Protein AF-A0A438HYP8-F1 (afdb_monomer)

Mean predicted aligned error: 7.35 Å

Structure (mmCIF, N/CA/C/O backbone):
data_AF-A0A438HYP8-F1
#
_entry.id   AF-A0A438HYP8-F1
#
loop_
_atom_site.group_PDB
_atom_site.id
_atom_site.type_symbol
_atom_site.label_atom_id
_atom_site.label_alt_id
_atom_site.label_comp_id
_atom_site.label_asym_id
_atom_site.label_entity_id
_atom_site.label_seq_id
_atom_site.pdbx_PDB_ins_code
_atom_site.Cartn_x
_atom_site.Cartn_y
_atom_site.Cartn_z
_atom_site.occupancy
_atom_site.B_iso_or_equiv
_atom_site.auth_seq_id
_atom_site.auth_comp_id
_atom_site.auth_asym_id
_atom_site.auth_atom_id
_atom_site.pdbx_PDB_model_num
ATOM 1 N N . MET A 1 1 ? -0.800 -9.168 -16.992 1.00 40.94 1 MET A N 1
ATOM 2 C CA . MET A 1 1 ? -0.668 -9.198 -18.471 1.00 40.94 1 MET A CA 1
ATOM 3 C C . MET A 1 1 ? -0.810 -7.772 -18.988 1.00 40.94 1 MET A C 1
ATOM 5 O O . MET A 1 1 ? -1.700 -7.077 -18.514 1.00 40.94 1 MET A O 1
ATOM 9 N N . ALA A 1 2 ? 0.076 -7.310 -19.878 1.00 42.34 2 ALA A N 1
ATOM 10 C CA . ALA A 1 2 ? -0.019 -5.969 -20.462 1.00 42.34 2 ALA A CA 1
ATOM 11 C C . ALA A 1 2 ? -1.267 -5.904 -21.355 1.00 42.34 2 ALA A C 1
ATOM 13 O O . ALA A 1 2 ? -1.365 -6.659 -22.318 1.00 42.34 2 ALA A O 1
ATOM 14 N N . MET A 1 3 ? -2.234 -5.064 -20.987 1.00 52.53 3 MET A N 1
ATOM 15 C CA . MET A 1 3 ? -3.558 -5.014 -21.625 1.00 52.53 3 MET A CA 1
ATOM 16 C C . MET A 1 3 ? -3.705 -3.837 -22.603 1.00 52.53 3 MET A C 1
ATOM 18 O O . MET A 1 3 ? -4.753 -3.688 -23.218 1.00 52.53 3 MET A O 1
ATOM 22 N N . ASP A 1 4 ? -2.661 -3.018 -22.764 1.00 56.75 4 ASP A N 1
ATOM 23 C CA . ASP A 1 4 ? -2.667 -1.829 -23.618 1.00 56.75 4 ASP A CA 1
ATOM 24 C C . ASP A 1 4 ? -1.595 -1.943 -24.715 1.00 56.75 4 ASP A C 1
ATOM 26 O O . ASP A 1 4 ? -0.391 -1.894 -24.435 1.00 56.75 4 ASP A O 1
ATOM 30 N N . VAL A 1 5 ? -2.043 -2.134 -25.959 1.00 57.62 5 VAL A N 1
ATOM 31 C CA . VAL A 1 5 ? -1.193 -2.334 -27.148 1.00 57.62 5 VAL A CA 1
ATOM 32 C C . VAL A 1 5 ? -0.403 -1.064 -27.493 1.00 57.62 5 VAL A C 1
ATOM 34 O O . VAL A 1 5 ? 0.697 -1.176 -28.031 1.00 57.62 5 VAL A O 1
ATOM 37 N N . ASP A 1 6 ? -0.894 0.117 -27.098 1.00 61.38 6 ASP A N 1
ATOM 38 C CA . ASP A 1 6 ? -0.263 1.404 -27.419 1.00 61.38 6 ASP A CA 1
ATOM 39 C C . ASP A 1 6 ? 0.843 1.809 -26.434 1.00 61.38 6 ASP A C 1
ATOM 41 O O . ASP A 1 6 ? 1.795 2.487 -26.815 1.00 61.38 6 ASP A O 1
ATOM 45 N N . ASN A 1 7 ? 0.762 1.393 -25.161 1.00 67.19 7 ASN A N 1
ATOM 46 C CA . ASN A 1 7 ? 1.694 1.875 -24.130 1.00 67.19 7 ASN A CA 1
ATOM 47 C C . ASN A 1 7 ? 2.330 0.775 -23.259 1.00 67.19 7 ASN A C 1
ATOM 49 O O . ASN A 1 7 ? 3.091 1.084 -22.344 1.00 67.19 7 ASN A O 1
ATOM 53 N N . ARG A 1 8 ? 2.036 -0.513 -23.511 1.00 76.00 8 ARG A N 1
ATOM 54 C CA . ARG A 1 8 ? 2.557 -1.682 -22.760 1.00 76.00 8 ARG A CA 1
ATOM 55 C C . ARG A 1 8 ? 2.369 -1.597 -21.237 1.00 76.00 8 ARG A C 1
ATOM 57 O O . ARG A 1 8 ? 3.123 -2.201 -20.475 1.00 76.00 8 ARG A O 1
ATOM 64 N N . ARG A 1 9 ? 1.363 -0.851 -20.773 1.00 82.25 9 ARG A N 1
ATOM 65 C CA . ARG A 1 9 ? 1.057 -0.709 -19.344 1.00 82.25 9 ARG A CA 1
ATOM 66 C C . ARG A 1 9 ? 0.133 -1.837 -18.899 1.00 82.25 9 ARG A C 1
ATOM 68 O O . ARG A 1 9 ? -0.775 -2.248 -19.621 1.00 82.25 9 ARG A O 1
ATOM 75 N N . SER A 1 10 ? 0.389 -2.346 -17.704 1.00 86.56 10 SER A N 1
ATOM 76 C CA . SER A 1 10 ? -0.498 -3.302 -17.047 1.00 86.56 10 SER A CA 1
ATOM 77 C C . SER A 1 10 ? -1.627 -2.560 -16.335 1.00 86.56 10 SER A C 1
ATOM 79 O O . SER A 1 10 ? -1.487 -1.388 -15.983 1.00 86.56 10 SER A O 1
ATOM 81 N N . THR A 1 11 ? -2.739 -3.241 -16.099 1.00 87.12 11 THR A N 1
ATOM 82 C CA . THR A 1 11 ? -3.818 -2.759 -15.229 1.00 87.12 11 THR A CA 1
ATOM 83 C C . THR A 1 11 ? -3.572 -3.280 -13.818 1.00 87.12 11 THR A C 1
ATOM 85 O O . THR A 1 11 ? -3.123 -4.411 -13.663 1.00 87.12 11 THR A O 1
ATOM 88 N N . SER A 1 12 ? -3.828 -2.451 -12.811 1.00 86.50 12 SER A N 1
ATOM 89 C CA . SER A 1 12 ? -3.867 -2.846 -11.404 1.00 86.50 12 SER A CA 1
ATOM 90 C C . SER A 1 12 ? -5.282 -2.733 -10.887 1.00 86.50 12 SER A C 1
ATOM 92 O O . SER A 1 12 ? -5.956 -1.740 -11.180 1.00 86.50 12 SER A O 1
ATOM 94 N N . GLY A 1 13 ? -5.696 -3.699 -10.082 1.00 86.81 13 GLY A N 1
ATOM 95 C CA . GLY A 1 13 ? -6.929 -3.613 -9.332 1.00 86.81 13 GLY A CA 1
ATOM 96 C C . GLY A 1 13 ? -6.752 -3.888 -7.848 1.00 86.81 13 GLY A C 1
ATOM 97 O O . GLY A 1 13 ? -5.733 -4.399 -7.394 1.00 86.81 13 GLY A O 1
ATOM 98 N N . TYR A 1 14 ? -7.768 -3.496 -7.092 1.00 86.56 14 TYR A N 1
ATOM 99 C CA . TYR A 1 14 ? -7.954 -3.918 -5.713 1.00 86.56 14 TYR A CA 1
ATOM 100 C C . TYR A 1 14 ? -9.444 -3.964 -5.397 1.00 86.56 14 TYR A C 1
ATOM 102 O O . TYR A 1 14 ? -10.261 -3.288 -6.032 1.00 86.56 14 TYR A O 1
ATOM 110 N N . LEU A 1 15 ? -9.777 -4.721 -4.359 1.00 88.75 15 LEU A N 1
ATOM 111 C CA . LEU A 1 15 ? -11.098 -4.770 -3.757 1.00 88.75 15 LEU A CA 1
ATOM 112 C C . LEU A 1 15 ? -10.928 -4.740 -2.238 1.00 88.75 15 LEU A C 1
ATOM 114 O O . LEU A 1 15 ? -10.126 -5.484 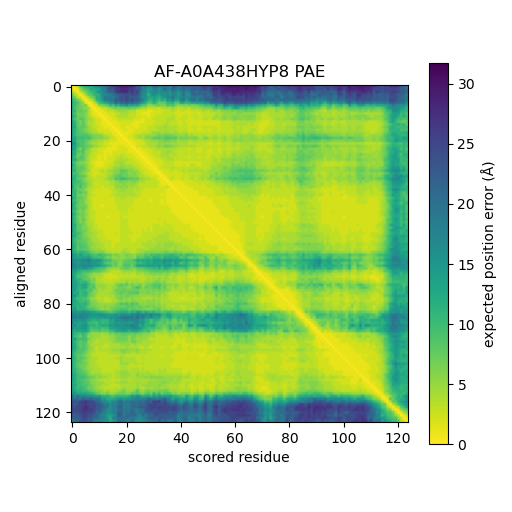-1.681 1.00 88.75 15 LEU A O 1
ATOM 118 N N . MET A 1 16 ? -11.666 -3.857 -1.573 1.00 85.69 16 MET A N 1
ATOM 119 C CA . MET A 1 16 ? -11.637 -3.683 -0.126 1.00 85.69 16 MET A CA 1
ATOM 120 C C . MET A 1 16 ? -13.000 -3.943 0.470 1.00 85.69 16 MET A C 1
ATOM 122 O O . MET A 1 16 ? -14.017 -3.405 0.020 1.00 85.69 16 MET A O 1
ATOM 126 N N . THR A 1 17 ? -12.994 -4.728 1.536 1.00 87.12 17 THR A N 1
ATOM 127 C CA . THR A 1 17 ? -14.191 -5.078 2.283 1.00 87.12 17 THR A CA 1
ATOM 128 C C . THR A 1 17 ? -14.126 -4.565 3.707 1.00 87.12 17 THR A C 1
ATOM 130 O O . THR A 1 17 ? -13.083 -4.644 4.351 1.00 87.12 17 THR A O 1
ATOM 133 N N . PHE A 1 18 ? -15.264 -4.121 4.222 1.00 83.38 18 PHE A N 1
ATOM 134 C CA . PHE A 1 18 ? -15.449 -3.741 5.613 1.00 83.38 18 PHE A CA 1
ATOM 135 C C . PHE A 1 18 ? -16.795 -4.277 6.101 1.00 83.38 18 PHE A C 1
ATOM 137 O O . PHE A 1 18 ? -17.795 -4.206 5.388 1.00 83.38 18 PHE A O 1
ATOM 144 N N . SER A 1 19 ? -16.818 -4.868 7.299 1.00 84.31 19 SER A N 1
ATOM 145 C CA . SER A 1 19 ? -18.009 -5.523 7.868 1.00 84.31 19 SER A CA 1
ATOM 146 C C . SER A 1 19 ? -18.685 -6.550 6.931 1.00 84.31 19 SER A C 1
ATOM 148 O O . SER A 1 19 ? -19.906 -6.699 6.938 1.00 84.31 19 SER A O 1
ATOM 150 N N . GLY A 1 20 ? -17.908 -7.248 6.093 1.00 83.75 20 GLY A N 1
ATOM 151 C CA . GLY A 1 20 ? -18.429 -8.236 5.136 1.00 83.75 20 GLY A CA 1
ATOM 152 C C . GLY A 1 20 ? -18.979 -7.656 3.825 1.00 83.75 20 GLY A C 1
ATOM 153 O O . GLY A 1 20 ? -19.298 -8.424 2.923 1.00 83.75 20 GLY A O 1
ATOM 154 N N . GLY A 1 21 ? -19.056 -6.328 3.683 1.00 86.94 21 GLY A N 1
ATOM 155 C CA . GLY A 1 21 ? -19.450 -5.651 2.444 1.00 86.94 21 GLY A CA 1
ATOM 156 C C . GLY A 1 21 ? -18.256 -5.068 1.690 1.00 86.94 21 GLY A C 1
ATOM 157 O O . GLY A 1 21 ? -17.254 -4.708 2.303 1.00 86.94 21 GLY A O 1
ATOM 158 N N . VAL A 1 22 ? -18.355 -4.950 0.364 1.00 89.12 22 VAL A N 1
ATOM 159 C CA . VAL A 1 22 ? -17.366 -4.229 -0.458 1.00 89.12 22 VAL A CA 1
ATOM 160 C C . VAL A 1 22 ? -17.589 -2.728 -0.297 1.00 89.12 22 VAL A C 1
ATOM 162 O O . VAL A 1 22 ? -18.696 -2.249 -0.526 1.00 89.12 22 VAL A O 1
ATOM 165 N N . ILE A 1 23 ? -16.543 -1.992 0.079 1.00 87.38 23 ILE A N 1
ATOM 166 C CA . ILE A 1 23 ? -16.621 -0.542 0.324 1.00 87.38 23 ILE A CA 1
ATOM 167 C C . ILE A 1 23 ? -15.777 0.293 -0.640 1.00 87.38 23 ILE A C 1
ATOM 169 O O . ILE A 1 23 ? -16.074 1.465 -0.846 1.00 87.38 23 ILE A O 1
ATOM 173 N N . SER A 1 24 ? -14.737 -0.289 -1.240 1.00 86.44 24 SER A N 1
ATOM 174 C CA . SER A 1 24 ? -13.892 0.384 -2.228 1.00 86.44 24 SER A CA 1
ATOM 175 C C . SER A 1 24 ? -13.334 -0.641 -3.206 1.00 86.44 24 SER A C 1
ATOM 177 O O . SER A 1 24 ? -12.975 -1.754 -2.820 1.00 86.44 24 SER A O 1
ATOM 179 N N . TRP A 1 25 ? -13.279 -0.285 -4.483 1.00 91.06 25 TRP A N 1
ATOM 180 C CA . TRP A 1 25 ? -12.652 -1.087 -5.523 1.00 91.06 25 TRP A CA 1
ATOM 181 C C . TRP A 1 25 ? -12.078 -0.170 -6.593 1.00 91.06 25 TRP A C 1
ATOM 183 O O . TRP A 1 25 ? -12.578 0.929 -6.845 1.00 91.06 25 TRP A O 1
ATOM 193 N N . GLN A 1 26 ? -11.039 -0.641 -7.264 1.00 88.38 26 GLN A N 1
ATOM 194 C CA . GLN A 1 26 ? -10.457 0.065 -8.392 1.00 88.38 26 GLN A CA 1
ATOM 195 C C . GLN A 1 26 ? -9.967 -0.939 -9.424 1.00 88.38 26 GLN A C 1
ATOM 197 O O . GLN A 1 26 ? -9.498 -2.018 -9.084 1.00 88.38 26 GLN A O 1
ATOM 202 N N . SER A 1 27 ? -10.055 -0.552 -10.693 1.00 89.62 27 SER A N 1
ATOM 203 C CA . SER A 1 27 ? -9.313 -1.166 -11.788 1.00 89.62 27 SER A CA 1
ATOM 204 C C . SER A 1 27 ? -8.781 -0.033 -12.651 1.00 89.62 27 SER A C 1
ATOM 206 O O . SER A 1 27 ? -9.551 0.761 -13.197 1.00 89.62 27 SER A O 1
ATOM 208 N N . ARG A 1 28 ? -7.459 0.137 -12.680 1.00 86.75 28 ARG A N 1
ATOM 209 C CA . ARG A 1 28 ? -6.816 1.294 -13.303 1.00 86.75 28 ARG A CA 1
ATOM 210 C C . ARG A 1 28 ? -5.532 0.901 -14.012 1.00 86.75 28 ARG A C 1
ATOM 212 O O . ARG A 1 28 ? -4.709 0.160 -13.483 1.00 86.75 28 ARG A O 1
ATOM 219 N N . LEU A 1 29 ? -5.323 1.478 -15.192 1.00 88.88 29 LEU A N 1
ATOM 220 C CA . LEU A 1 29 ? -4.056 1.370 -15.906 1.00 88.88 29 LEU A CA 1
ATOM 221 C C . LEU A 1 29 ? -2.914 1.954 -15.060 1.00 88.88 29 LEU A C 1
ATOM 223 O O . LEU A 1 29 ? -2.996 3.092 -14.580 1.00 88.88 29 LEU A O 1
ATOM 227 N N . GLN A 1 30 ? -1.843 1.183 -14.882 1.00 87.56 30 GLN A N 1
ATOM 228 C CA . GLN A 1 30 ? -0.663 1.617 -14.145 1.00 87.56 30 GLN A CA 1
ATOM 229 C C . GLN A 1 30 ? -0.088 2.884 -14.773 1.00 87.56 30 GLN A C 1
ATOM 231 O O . GLN A 1 30 ? -0.020 3.022 -15.990 1.00 87.56 30 GL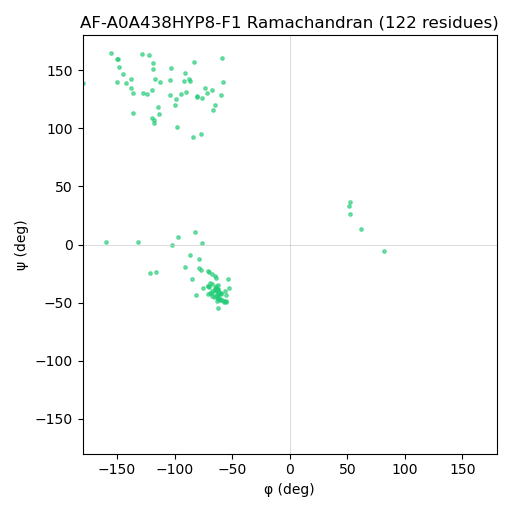N A O 1
ATOM 236 N N . LYS A 1 31 ? 0.360 3.828 -13.941 1.00 87.06 31 LYS A N 1
ATOM 237 C CA . LYS A 1 31 ? 0.975 5.073 -14.436 1.00 87.06 31 LYS A CA 1
ATOM 238 C C . LYS A 1 31 ? 2.347 4.838 -15.075 1.00 87.06 31 LYS A C 1
ATOM 240 O O . LYS A 1 31 ? 2.780 5.649 -15.886 1.00 87.06 31 LYS A O 1
ATOM 245 N N . CYS A 1 32 ? 3.020 3.752 -14.703 1.00 85.81 32 CYS A N 1
ATOM 246 C CA . CYS A 1 32 ? 4.356 3.391 -15.164 1.00 85.81 32 CYS A CA 1
ATOM 247 C 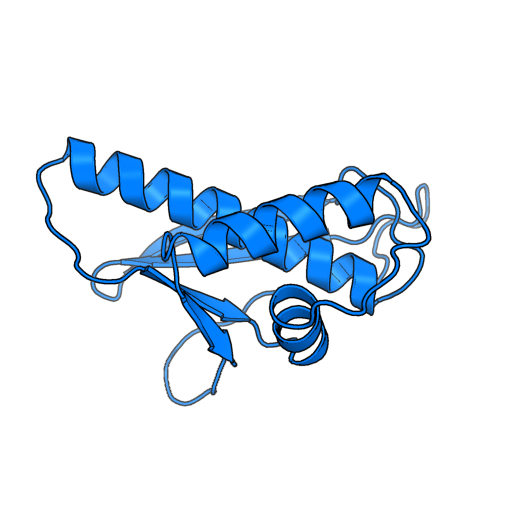C . CYS A 1 32 ? 4.307 2.049 -15.899 1.00 85.81 32 CYS A C 1
ATOM 249 O O . CYS A 1 32 ? 3.470 1.203 -15.588 1.00 85.81 32 CYS A O 1
ATOM 251 N N . VAL A 1 33 ? 5.220 1.854 -16.849 1.00 86.50 33 VAL A N 1
ATOM 252 C CA . VAL A 1 33 ? 5.444 0.554 -17.488 1.00 86.50 33 VAL A CA 1
ATOM 253 C C . VAL A 1 33 ? 6.319 -0.291 -16.566 1.00 86.50 33 VAL A C 1
ATOM 255 O O . VAL A 1 33 ? 7.384 0.159 -16.146 1.00 86.50 33 VAL A O 1
ATOM 258 N N . ALA A 1 34 ? 5.867 -1.504 -16.263 1.00 85.19 34 ALA A N 1
ATOM 259 C CA . ALA A 1 34 ? 6.650 -2.501 -15.548 1.00 85.19 34 ALA A CA 1
ATOM 260 C C . ALA A 1 34 ? 7.480 -3.327 -16.540 1.00 85.19 34 ALA A C 1
ATOM 262 O O . ALA A 1 34 ? 6.999 -3.673 -17.619 1.00 85.19 34 ALA A O 1
ATOM 263 N N . LEU A 1 35 ? 8.708 -3.682 -16.169 1.00 84.75 35 LEU A N 1
ATOM 264 C CA . LEU A 1 35 ? 9.600 -4.496 -17.001 1.00 84.75 35 LEU A CA 1
ATOM 265 C C . LEU A 1 35 ? 9.386 -6.000 -16.791 1.00 84.75 35 LEU A C 1
ATOM 267 O O . LEU A 1 35 ? 9.936 -6.817 -17.527 1.00 84.75 35 LEU A O 1
ATOM 271 N N . SER A 1 36 ? 8.595 -6.383 -15.787 1.00 83.12 36 SER A N 1
ATOM 272 C CA . SER A 1 36 ? 8.226 -7.772 -15.526 1.00 83.12 36 SER A CA 1
ATOM 273 C C . SER A 1 36 ? 6.846 -7.881 -14.884 1.00 83.12 36 SER A C 1
ATOM 275 O O . SER A 1 36 ? 6.367 -6.947 -14.240 1.00 83.12 36 SER A O 1
ATOM 277 N N . THR A 1 37 ? 6.236 -9.064 -14.981 1.00 80.56 37 THR A N 1
ATOM 278 C CA . THR A 1 37 ? 4.988 -9.376 -14.270 1.00 80.56 37 THR A CA 1
ATOM 279 C C . THR A 1 37 ? 5.140 -9.161 -12.766 1.00 80.56 37 THR A C 1
ATOM 281 O O . THR A 1 37 ? 4.264 -8.586 -12.139 1.00 80.56 37 THR A O 1
ATOM 284 N N . ARG A 1 38 ? 6.288 -9.526 -12.181 1.00 83.19 38 ARG A N 1
ATOM 285 C CA . ARG A 1 38 ? 6.555 -9.308 -10.752 1.00 83.19 38 ARG A CA 1
ATOM 286 C C . ARG A 1 38 ? 6.514 -7.830 -10.367 1.00 83.19 38 ARG A C 1
ATOM 288 O O . ARG A 1 38 ? 5.972 -7.488 -9.324 1.00 83.19 38 ARG A O 1
ATOM 295 N N . GLU A 1 39 ? 7.077 -6.960 -11.200 1.00 85.12 39 GLU A N 1
ATOM 296 C CA . GLU A 1 39 ? 7.033 -5.513 -10.981 1.00 85.12 39 GLU A CA 1
ATOM 297 C C . GLU A 1 39 ? 5.613 -4.956 -11.130 1.00 85.12 39 GLU A C 1
ATOM 299 O O . GLU A 1 39 ? 5.207 -4.133 -10.315 1.00 85.12 39 GLU A O 1
ATOM 304 N N . THR A 1 40 ? 4.836 -5.431 -12.112 1.00 86.94 40 THR A N 1
ATOM 305 C CA . THR A 1 40 ? 3.412 -5.075 -12.247 1.00 86.94 40 THR A CA 1
ATOM 306 C C . THR A 1 40 ? 2.654 -5.385 -10.961 1.00 86.94 40 THR A C 1
ATOM 308 O O . THR A 1 40 ? 1.939 -4.536 -10.441 1.00 86.94 40 THR A O 1
ATOM 311 N N . GLU A 1 41 ? 2.837 -6.584 -10.440 1.00 85.88 41 GLU A N 1
ATOM 312 C CA . GLU A 1 41 ? 2.107 -7.090 -9.281 1.00 85.88 41 GLU A CA 1
ATOM 313 C C . GLU A 1 41 ? 2.542 -6.376 -8.001 1.00 85.88 41 GLU A C 1
ATOM 315 O O . GLU A 1 41 ? 1.726 -6.027 -7.1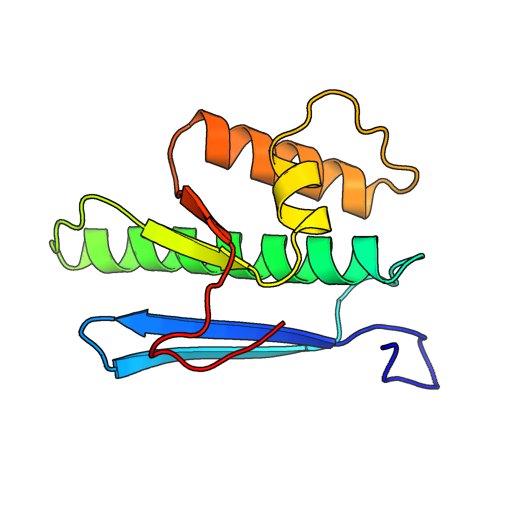50 1.00 85.88 41 GLU A O 1
ATOM 320 N N . TYR A 1 42 ? 3.831 -6.047 -7.902 1.00 86.81 42 TYR A N 1
ATOM 321 C CA . TYR A 1 42 ? 4.342 -5.207 -6.829 1.00 86.81 42 TYR A CA 1
ATOM 322 C C . TYR A 1 42 ? 3.757 -3.792 -6.866 1.00 86.81 42 TYR A C 1
ATOM 324 O O . TYR A 1 42 ? 3.378 -3.251 -5.830 1.00 86.81 42 TYR A O 1
ATOM 332 N N . ILE A 1 43 ? 3.644 -3.190 -8.057 1.00 88.62 43 ILE A N 1
ATOM 333 C CA . ILE A 1 43 ? 2.986 -1.890 -8.225 1.00 88.62 43 ILE A CA 1
ATOM 334 C C . ILE A 1 43 ? 1.522 -1.982 -7.782 1.00 88.62 43 ILE A C 1
ATOM 336 O O . ILE A 1 43 ? 1.094 -1.123 -7.017 1.00 88.62 43 ILE A O 1
ATOM 340 N N . ALA A 1 44 ? 0.784 -3.012 -8.211 1.00 88.50 44 ALA A N 1
ATOM 341 C CA . ALA A 1 44 ? -0.610 -3.223 -7.814 1.00 88.50 44 ALA A CA 1
ATOM 342 C C . ALA A 1 44 ? -0.749 -3.319 -6.286 1.00 88.50 44 ALA A C 1
ATOM 344 O O . ALA A 1 44 ? -1.507 -2.563 -5.678 1.00 88.50 44 ALA A O 1
ATOM 345 N N . THR A 1 45 ? 0.086 -4.154 -5.661 1.00 89.19 45 THR A N 1
ATOM 346 C CA . THR A 1 45 ? 0.117 -4.340 -4.203 1.00 89.19 45 THR A CA 1
ATOM 347 C C . THR A 1 45 ? 0.429 -3.028 -3.477 1.00 89.19 45 THR A C 1
ATOM 349 O O . THR A 1 45 ? -0.218 -2.692 -2.488 1.00 89.19 45 THR A O 1
ATOM 352 N N . ALA A 1 46 ? 1.384 -2.238 -3.977 1.00 90.06 46 ALA A N 1
ATOM 353 C CA . ALA A 1 46 ? 1.731 -0.948 -3.388 1.00 90.06 46 ALA A CA 1
ATOM 354 C C . ALA A 1 46 ? 0.575 0.063 -3.450 1.00 90.06 46 ALA A C 1
ATOM 356 O O . ALA A 1 46 ? 0.391 0.839 -2.511 1.00 90.06 46 ALA A O 1
ATOM 357 N N . GLU A 1 47 ? -0.196 0.089 -4.543 1.00 89.81 47 GLU A N 1
ATOM 358 C CA . GLU A 1 47 ? -1.388 0.942 -4.635 1.00 89.81 47 GLU A CA 1
ATOM 359 C C . GLU A 1 47 ? -2.491 0.465 -3.671 1.00 89.81 47 GLU A C 1
ATOM 361 O O . GLU A 1 47 ? -3.053 1.293 -2.956 1.00 89.81 47 GLU A O 1
ATOM 366 N N . ALA A 1 48 ? -2.724 -0.848 -3.550 1.00 89.38 48 ALA A N 1
ATOM 367 C CA . ALA A 1 48 ? -3.681 -1.407 -2.589 1.00 89.38 48 ALA A CA 1
ATOM 368 C C . ALA A 1 48 ? -3.303 -1.090 -1.127 1.00 89.38 48 ALA A C 1
ATOM 370 O O . ALA A 1 48 ? -4.148 -0.673 -0.337 1.00 89.38 48 ALA A O 1
ATOM 371 N N . CYS A 1 49 ? -2.022 -1.202 -0.762 1.00 90.38 49 CYS A N 1
ATOM 372 C CA . CYS A 1 49 ? -1.542 -0.823 0.570 1.00 90.38 49 CYS A CA 1
ATOM 373 C C . CYS A 1 49 ? -1.733 0.673 0.863 1.00 90.38 49 CYS A C 1
ATOM 375 O O . CYS A 1 49 ? -2.076 1.044 1.986 1.00 90.38 49 CYS A O 1
ATOM 377 N N . LYS A 1 50 ? -1.532 1.545 -0.135 1.00 90.94 50 LYS A N 1
ATOM 378 C CA . LYS A 1 50 ? -1.777 2.989 0.018 1.00 90.94 50 LYS A CA 1
ATOM 379 C C . LYS A 1 50 ? -3.247 3.284 0.279 1.00 90.94 50 LYS A C 1
ATOM 381 O O . LYS A 1 50 ? -3.554 4.058 1.183 1.00 90.94 50 LYS A O 1
ATOM 386 N N . GLU A 1 51 ? -4.135 2.642 -0.471 1.00 90.44 51 GLU A N 1
ATOM 387 C CA . GLU A 1 51 ? -5.575 2.750 -0.253 1.00 90.44 51 GLU A CA 1
ATOM 388 C C . GLU A 1 51 ? -5.96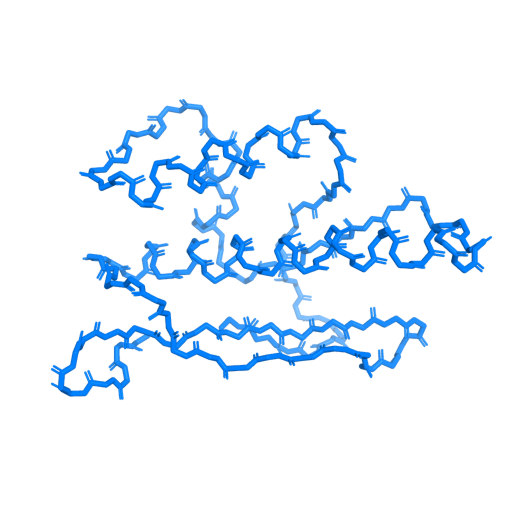6 2.218 1.140 1.00 90.44 51 GLU A C 1
ATOM 390 O O . GLU A 1 51 ? -6.742 2.852 1.847 1.00 90.44 51 GLU A O 1
ATOM 395 N N . SER A 1 52 ? -5.355 1.122 1.604 1.00 89.12 52 SER A N 1
ATOM 396 C CA . SER A 1 52 ? -5.652 0.554 2.924 1.00 89.12 52 SER A CA 1
ATOM 397 C C . SER A 1 52 ? -5.244 1.509 4.043 1.00 89.12 52 SER A C 1
ATOM 399 O O . SER A 1 52 ? -5.944 1.624 5.049 1.00 89.12 52 SER A O 1
ATOM 401 N N . LEU A 1 53 ? -4.123 2.214 3.874 1.00 90.50 53 LEU A N 1
ATOM 402 C CA . LEU A 1 53 ? -3.678 3.226 4.824 1.00 90.50 53 LEU A CA 1
ATOM 403 C C . LEU A 1 53 ? -4.582 4.465 4.805 1.00 90.50 53 LEU A C 1
ATOM 405 O O . LEU A 1 53 ? -4.827 5.057 5.856 1.00 90.50 53 LEU A O 1
ATOM 409 N N . TRP A 1 54 ? -5.084 4.857 3.632 1.00 91.19 54 TRP A N 1
ATOM 410 C CA . TRP A 1 54 ? -6.088 5.914 3.525 1.00 91.19 54 TRP A CA 1
ATOM 411 C C . TRP A 1 54 ? -7.376 5.518 4.257 1.00 91.19 54 TRP A C 1
ATOM 413 O O . TRP A 1 54 ? -7.848 6.273 5.105 1.00 91.19 54 TRP A O 1
ATOM 423 N N . MET A 1 55 ? -7.863 4.295 4.036 1.00 88.38 55 MET A N 1
ATOM 424 C CA . MET A 1 55 ? -9.042 3.757 4.713 1.00 88.38 55 MET A CA 1
ATOM 425 C C . MET A 1 55 ? -8.865 3.714 6.235 1.00 88.38 55 MET A C 1
ATOM 427 O O . MET A 1 55 ? -9.761 4.113 6.971 1.00 88.38 55 MET A O 1
ATOM 431 N N . LYS A 1 56 ? -7.683 3.315 6.724 1.00 87.31 56 LYS A N 1
ATOM 432 C CA . LYS A 1 56 ? -7.342 3.363 8.155 1.00 87.31 56 LYS A CA 1
ATOM 433 C C . LYS A 1 56 ? -7.513 4.760 8.749 1.00 87.31 56 LYS A C 1
ATOM 435 O O . LYS A 1 56 ? -8.040 4.894 9.849 1.00 87.31 56 LYS A O 1
ATOM 440 N N . ARG A 1 57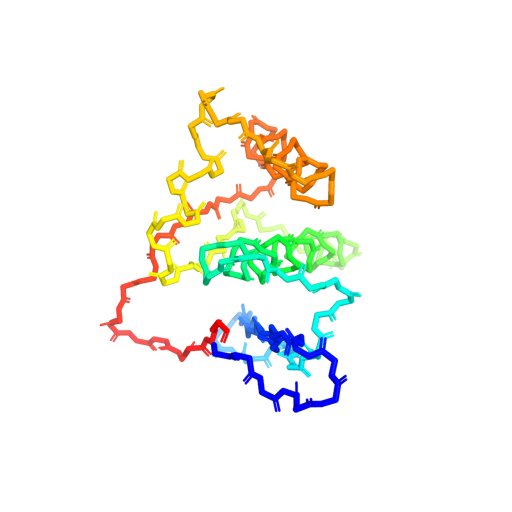 ? -7.063 5.798 8.036 1.00 89.94 57 ARG A N 1
ATOM 441 C CA . ARG A 1 57 ? -7.211 7.195 8.477 1.00 89.94 57 ARG A CA 1
ATOM 442 C C . ARG A 1 57 ? -8.674 7.625 8.463 1.00 89.94 57 ARG A C 1
ATOM 444 O O . ARG A 1 57 ? -9.135 8.185 9.447 1.00 89.94 57 ARG A O 1
ATOM 451 N N . PHE A 1 58 ? -9.402 7.284 7.404 1.00 89.81 58 PHE A N 1
ATOM 452 C CA . PHE A 1 58 ? -10.824 7.594 7.275 1.00 89.81 58 PHE A CA 1
ATOM 453 C C . PHE A 1 58 ? -11.667 6.949 8.390 1.00 89.81 58 PHE A C 1
ATOM 455 O O . PHE A 1 58 ? -12.445 7.621 9.055 1.00 89.81 58 PHE A O 1
ATOM 462 N N . ILE A 1 59 ? -11.461 5.659 8.666 1.00 87.12 59 ILE A N 1
ATOM 463 C CA . ILE A 1 59 ? -12.145 4.932 9.749 1.00 87.12 59 ILE A CA 1
ATOM 464 C C . ILE A 1 59 ? -11.793 5.525 11.121 1.00 87.12 59 ILE A C 1
ATOM 466 O O . ILE A 1 59 ? -12.663 5.644 11.982 1.00 87.12 59 ILE A O 1
ATOM 470 N N . HIS A 1 60 ? -10.538 5.938 11.316 1.00 87.75 60 HIS A N 1
ATOM 471 C CA . HIS A 1 60 ? -10.106 6.605 12.542 1.00 87.75 60 HIS A CA 1
ATOM 472 C C . HIS A 1 60 ? -10.781 7.973 12.740 1.00 87.75 60 HIS A C 1
ATOM 474 O O . HIS A 1 60 ? -11.148 8.309 13.862 1.00 87.75 60 HIS A O 1
ATOM 480 N N . GLU A 1 61 ? -10.967 8.761 11.676 1.00 91.94 61 GLU A N 1
ATOM 481 C CA . GLU A 1 61 ? -11.719 10.029 11.720 1.00 91.94 61 GLU A CA 1
ATOM 482 C C . GLU A 1 61 ? -13.199 9.821 12.071 1.00 91.94 61 GLU A C 1
ATOM 484 O O . GLU A 1 61 ? -13.807 10.680 12.702 1.00 91.94 61 GLU A O 1
ATOM 489 N N . LEU A 1 62 ? -13.758 8.659 11.728 1.00 89.88 62 LEU A N 1
ATOM 490 C CA . LEU A 1 62 ? -15.105 8.235 12.118 1.00 89.88 62 LEU A CA 1
ATOM 491 C C . LEU A 1 62 ? -15.176 7.634 13.538 1.00 89.88 62 LEU A C 1
ATOM 493 O O . LEU A 1 62 ? -16.189 7.040 13.898 1.00 89.88 62 LEU A O 1
ATOM 497 N N . GLU A 1 63 ? -14.107 7.748 14.332 1.00 90.75 63 GLU A N 1
ATOM 498 C CA . GLU A 1 63 ? -13.987 7.239 15.708 1.00 90.75 63 GLU A CA 1
ATOM 499 C C . GLU A 1 63 ? -14.104 5.708 15.858 1.00 90.75 63 GLU A C 1
ATOM 501 O O . GLU A 1 63 ? -14.192 5.177 16.971 1.00 90.75 63 GLU A O 1
ATOM 506 N N . PHE A 1 64 ? -14.020 4.959 14.756 1.00 85.88 64 PHE A N 1
ATOM 507 C CA . PHE A 1 64 ? -13.969 3.502 14.797 1.00 85.88 64 PHE A CA 1
ATOM 508 C C . PHE A 1 64 ? -12.549 3.021 15.113 1.00 85.88 64 PHE A C 1
ATOM 510 O O . PHE A 1 64 ? -11.571 3.361 14.444 1.00 85.88 64 PHE A O 1
ATOM 517 N N . LYS A 1 65 ? -12.426 2.165 16.132 1.00 79.12 65 LYS A N 1
ATOM 518 C CA . LYS A 1 65 ? -11.149 1.556 16.525 1.00 79.12 65 LYS A CA 1
ATOM 519 C C . LYS A 1 65 ? -11.023 0.158 15.933 1.00 79.12 65 LYS A C 1
ATOM 521 O O . LYS A 1 65 ? -11.570 -0.798 16.473 1.00 79.12 65 LYS A O 1
ATOM 526 N N . GLN A 1 66 ? -10.258 0.037 14.855 1.00 79.00 66 GLN A N 1
ATOM 527 C CA . GLN A 1 66 ? -9.844 -1.252 14.304 1.00 79.00 66 GLN A CA 1
ATOM 528 C C . GLN A 1 66 ? -8.382 -1.531 14.666 1.00 79.00 66 GLN A C 1
ATOM 530 O O . GLN A 1 66 ? -7.514 -0.683 14.466 1.00 79.00 66 GLN A O 1
ATOM 535 N N . GLN A 1 67 ? -8.122 -2.716 15.228 1.00 73.81 67 GLN A N 1
ATOM 536 C CA . GLN A 1 67 ? -6.791 -3.091 15.720 1.00 73.81 67 GLN A CA 1
ATOM 537 C C . GLN A 1 67 ? -5.813 -3.434 14.592 1.00 73.81 67 GLN A C 1
ATOM 539 O O . GLN A 1 67 ? -4.642 -3.080 14.687 1.00 73.81 67 GLN A O 1
ATOM 544 N N . CYS A 1 68 ? -6.285 -4.090 13.528 1.00 77.75 68 CYS A N 1
ATOM 545 C CA . CYS A 1 68 ? -5.434 -4.534 12.428 1.00 77.75 68 CYS A CA 1
ATOM 546 C C . CYS A 1 68 ? -6.090 -4.298 11.061 1.00 77.75 68 CYS A C 1
ATOM 548 O O . CYS A 1 68 ? -7.302 -4.463 10.892 1.00 77.75 68 CYS A O 1
ATOM 550 N N . TYR A 1 69 ? -5.258 -3.915 10.093 1.00 83.88 69 TYR A N 1
ATOM 551 C CA . TYR A 1 69 ? -5.608 -3.728 8.690 1.00 83.88 69 TYR A CA 1
ATOM 552 C C . TYR A 1 69 ? -4.784 -4.717 7.875 1.00 83.88 69 TYR A C 1
ATOM 554 O O . TYR A 1 69 ? -3.573 -4.541 7.737 1.00 83.88 69 TYR A O 1
ATOM 562 N N . VAL A 1 70 ? -5.437 -5.761 7.371 1.00 85.81 70 VAL A N 1
ATOM 563 C CA . VAL A 1 70 ? -4.784 -6.811 6.587 1.00 85.81 70 VAL A CA 1
ATOM 564 C C . VAL A 1 70 ? -5.012 -6.541 5.109 1.00 85.81 70 VAL A C 1
ATOM 566 O O . VAL A 1 70 ? -6.148 -6.416 4.653 1.00 85.81 70 VAL A O 1
ATOM 569 N N . VAL A 1 71 ? -3.920 -6.465 4.356 1.00 86.38 71 VAL A N 1
ATOM 570 C CA . VAL A 1 71 ? -3.938 -6.440 2.898 1.00 86.38 71 VAL A CA 1
ATOM 571 C C . VAL A 1 71 ? -3.615 -7.844 2.410 1.00 86.38 71 VAL A C 1
ATOM 573 O O . VAL A 1 71 ? -2.540 -8.382 2.684 1.00 86.38 71 VAL A O 1
ATOM 576 N N . TYR A 1 72 ? -4.546 -8.434 1.668 1.00 85.62 72 TYR A N 1
ATOM 577 C CA . TYR A 1 72 ? -4.340 -9.728 1.034 1.00 85.62 72 TYR A CA 1
ATOM 578 C C . TYR A 1 72 ? -3.755 -9.548 -0.361 1.00 85.62 72 TYR A C 1
ATOM 580 O O . TYR A 1 72 ? -4.257 -8.767 -1.165 1.00 85.62 72 TYR A O 1
ATOM 588 N N . CYS A 1 73 ? -2.699 -10.300 -0.650 1.00 83.56 73 CYS A N 1
ATOM 589 C CA . CYS A 1 73 ? -2.068 -10.352 -1.961 1.00 83.56 73 CYS A CA 1
ATOM 590 C C . CYS A 1 73 ? -1.969 -11.817 -2.405 1.00 83.56 73 CYS A C 1
ATOM 592 O O . CYS A 1 73 ? -1.528 -12.686 -1.649 1.00 83.56 73 CYS A O 1
ATOM 594 N N . ASP A 1 74 ? -2.402 -12.125 -3.622 1.00 80.19 74 ASP A N 1
ATOM 595 C CA . ASP A 1 74 ? -2.258 -13.456 -4.224 1.00 80.19 74 ASP A CA 1
ATOM 596 C C . ASP A 1 74 ? -0.824 -13.703 -4.725 1.00 80.19 74 ASP A C 1
ATOM 598 O O . ASP A 1 74 ? -0.352 -14.844 -4.800 1.00 80.19 74 ASP A O 1
ATOM 602 N N . ASN A 1 75 ? -0.082 -12.628 -4.981 1.00 81.00 75 ASN A N 1
ATOM 603 C CA . ASN A 1 75 ? 1.276 -12.687 -5.465 1.00 81.00 75 ASN A CA 1
ATOM 604 C C . ASN A 1 75 ? 2.303 -12.876 -4.342 1.00 81.00 75 ASN A C 1
ATOM 606 O O . ASN A 1 75 ? 2.887 -11.934 -3.799 1.00 81.00 75 ASN A O 1
ATOM 610 N N . GLN A 1 76 ? 2.631 -14.139 -4.069 1.00 80.38 76 GLN A N 1
ATOM 611 C CA . GLN A 1 76 ? 3.669 -14.516 -3.104 1.00 80.38 76 GLN A CA 1
ATOM 612 C C . GLN A 1 76 ? 5.025 -13.845 -3.382 1.00 80.38 76 GLN A C 1
ATOM 614 O O . GLN A 1 76 ? 5.793 -13.571 -2.458 1.00 80.38 76 GLN A O 1
ATOM 619 N N . SER A 1 77 ? 5.324 -13.548 -4.648 1.00 78.69 77 SER A N 1
ATOM 620 C CA . SER A 1 77 ? 6.559 -12.872 -5.025 1.00 78.69 77 SER A CA 1
ATOM 621 C C . SER A 1 77 ? 6.555 -11.398 -4.595 1.00 78.69 77 SER A C 1
ATOM 623 O O . SER A 1 77 ? 7.588 -10.910 -4.137 1.00 78.69 77 SER A O 1
ATOM 625 N N . ALA A 1 78 ? 5.411 -10.711 -4.638 1.00 80.12 78 ALA A N 1
ATOM 626 C CA . ALA A 1 78 ? 5.270 -9.348 -4.128 1.00 80.12 78 ALA A CA 1
ATOM 627 C C . ALA A 1 78 ? 5.370 -9.304 -2.594 1.00 80.12 78 ALA A C 1
ATOM 629 O O . ALA A 1 78 ? 6.095 -8.469 -2.057 1.00 80.12 78 ALA A O 1
ATOM 630 N N . ILE A 1 79 ? 4.751 -10.267 -1.899 1.00 84.31 79 ILE A N 1
ATOM 631 C CA . ILE A 1 79 ? 4.847 -10.411 -0.433 1.00 84.31 79 ILE A CA 1
ATOM 632 C C . ILE A 1 79 ? 6.287 -10.678 0.005 1.00 84.31 79 ILE A C 1
ATOM 634 O O . ILE A 1 79 ? 6.789 -10.082 0.955 1.00 84.31 79 ILE A O 1
ATOM 638 N N . HIS A 1 80 ? 6.974 -11.592 -0.680 1.00 83.81 80 HIS A N 1
ATOM 639 C CA . HIS A 1 80 ? 8.372 -11.865 -0.373 1.00 83.81 80 HIS A CA 1
ATOM 640 C C . HIS A 1 80 ? 9.246 -10.641 -0.653 1.00 83.81 80 HIS A C 1
ATOM 642 O O . HIS A 1 80 ? 10.184 -10.375 0.092 1.00 83.81 80 HIS A O 1
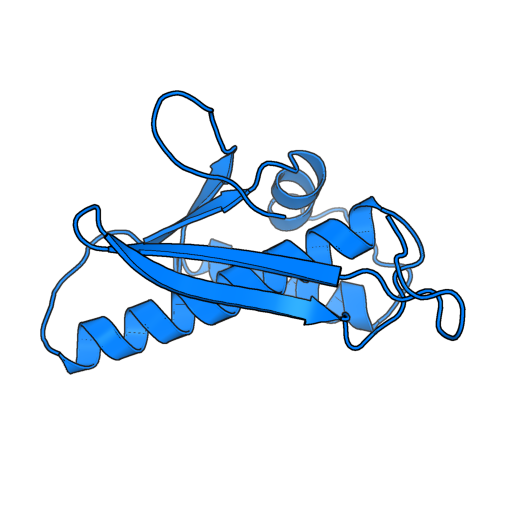ATOM 648 N N . LEU A 1 81 ? 8.935 -9.892 -1.717 1.00 82.50 81 LEU A N 1
ATOM 649 C CA . LEU A 1 81 ? 9.682 -8.696 -2.074 1.00 82.50 81 LEU A CA 1
ATOM 650 C C . LEU A 1 81 ? 9.572 -7.631 -0.986 1.00 82.50 81 LEU A C 1
ATOM 652 O O . LEU A 1 81 ? 10.600 -7.142 -0.550 1.00 82.50 81 LEU A O 1
ATOM 656 N N . SER A 1 82 ? 8.370 -7.327 -0.498 1.00 80.25 82 SER A N 1
ATOM 657 C CA . SER A 1 82 ? 8.168 -6.293 0.525 1.00 80.25 82 SER A CA 1
ATOM 658 C C . SER A 1 82 ? 8.822 -6.626 1.873 1.00 80.25 82 SER A C 1
ATOM 660 O O . SER A 1 82 ? 9.209 -5.716 2.603 1.00 80.25 82 SER A O 1
ATOM 662 N N . LYS A 1 83 ? 8.995 -7.918 2.190 1.00 80.38 83 LYS A N 1
ATOM 663 C CA . LYS A 1 83 ? 9.615 -8.393 3.442 1.00 80.38 83 LYS A CA 1
ATOM 664 C C . LYS A 1 83 ? 11.135 -8.598 3.357 1.00 80.38 83 LYS A C 1
ATOM 666 O O . LYS A 1 83 ? 11.794 -8.665 4.391 1.00 80.38 83 LYS A O 1
ATOM 671 N N . ASN A 1 84 ? 11.713 -8.731 2.162 1.00 79.12 84 ASN A N 1
ATOM 672 C CA . ASN A 1 84 ? 13.129 -9.073 1.998 1.00 79.12 84 ASN A CA 1
ATOM 673 C C . ASN A 1 84 ? 13.998 -7.822 1.836 1.00 79.12 84 ASN A C 1
ATOM 675 O O . ASN A 1 84 ? 13.725 -6.996 0.972 1.00 79.12 84 ASN A O 1
ATOM 679 N N . SER A 1 85 ? 15.081 -7.715 2.611 1.00 65.12 85 SER A N 1
ATOM 680 C CA . SER A 1 85 ? 16.003 -6.576 2.614 1.00 65.12 85 SER A CA 1
ATOM 681 C C . SER A 1 85 ? 17.029 -6.533 1.482 1.00 65.12 85 SER A C 1
ATOM 683 O O . SER A 1 85 ? 17.686 -5.511 1.300 1.00 65.12 85 SER A O 1
ATOM 685 N N . THR A 1 86 ? 17.175 -7.632 0.742 1.00 67.19 86 THR A N 1
ATOM 686 C CA . THR A 1 86 ? 18.254 -7.842 -0.239 1.00 67.19 86 THR A CA 1
ATOM 687 C C . THR A 1 86 ? 17.847 -7.527 -1.679 1.00 67.19 86 THR A C 1
ATOM 689 O O . THR A 1 86 ? 18.610 -7.771 -2.612 1.00 67.19 86 THR A O 1
ATOM 692 N N . PHE A 1 87 ? 16.650 -6.976 -1.895 1.00 70.75 87 PHE A N 1
ATOM 693 C CA . PHE A 1 87 ? 16.222 -6.593 -3.234 1.00 70.75 87 PHE A CA 1
ATOM 694 C C . PHE A 1 87 ? 16.950 -5.338 -3.719 1.00 70.75 87 PHE A C 1
ATOM 696 O O . PHE A 1 87 ? 17.071 -4.353 -2.996 1.00 70.75 87 PHE A O 1
ATOM 703 N N . HIS A 1 88 ? 17.424 -5.373 -4.962 1.00 72.94 88 HIS A N 1
ATOM 704 C CA . HIS A 1 88 ? 17.970 -4.212 -5.658 1.00 72.94 88 HIS A CA 1
ATOM 705 C C . HIS A 1 88 ? 17.094 -3.940 -6.875 1.00 72.94 88 HIS A C 1
ATOM 707 O O . HIS A 1 88 ? 17.133 -4.672 -7.870 1.00 72.94 88 HIS A O 1
ATOM 713 N N . ALA A 1 89 ? 16.262 -2.906 -6.774 1.00 71.69 89 ALA A N 1
ATOM 714 C CA . ALA A 1 89 ? 15.395 -2.504 -7.864 1.00 71.69 89 ALA A CA 1
ATOM 715 C C . ALA A 1 89 ? 16.233 -1.965 -9.031 1.00 71.69 89 ALA A C 1
ATOM 717 O O . ALA A 1 89 ? 17.108 -1.121 -8.857 1.00 71.69 89 ALA A O 1
ATOM 718 N N . ARG A 1 90 ? 15.935 -2.417 -10.252 1.00 74.44 90 ARG A N 1
ATOM 719 C CA . ARG A 1 90 ? 16.587 -1.901 -11.470 1.00 74.44 90 ARG A CA 1
ATOM 720 C C . ARG A 1 90 ? 16.013 -0.558 -11.929 1.00 74.44 90 ARG A C 1
ATOM 722 O O . ARG A 1 90 ? 16.663 0.165 -12.674 1.00 74.44 90 ARG A O 1
ATOM 729 N N . SER A 1 91 ? 14.800 -0.232 -11.478 1.00 79.81 91 SER A N 1
ATOM 730 C CA . SER A 1 91 ? 14.049 0.957 -11.879 1.00 79.81 91 SER A CA 1
ATOM 731 C C . SER A 1 91 ? 13.662 1.793 -10.663 1.00 79.81 91 SER A C 1
ATOM 733 O O . SER A 1 91 ? 13.021 1.292 -9.739 1.00 79.81 91 SER A O 1
ATOM 735 N N . LYS A 1 92 ? 13.942 3.101 -10.705 1.00 85.31 92 LYS A N 1
ATOM 736 C CA . LYS A 1 92 ? 13.656 4.046 -9.607 1.00 85.31 92 LYS A CA 1
ATOM 737 C C . LYS A 1 92 ? 12.197 4.018 -9.126 1.00 85.31 92 LYS A C 1
ATOM 739 O O . LYS A 1 92 ? 11.926 4.153 -7.940 1.00 85.31 92 LYS A O 1
ATOM 744 N N . HIS A 1 93 ? 11.235 3.842 -10.033 1.00 80.88 93 HIS A N 1
ATOM 745 C CA . HIS A 1 93 ? 9.811 3.833 -9.671 1.00 80.88 93 HIS A CA 1
ATOM 746 C C . HIS A 1 93 ? 9.381 2.577 -8.890 1.00 80.88 93 HIS A C 1
ATOM 748 O O . HIS A 1 93 ? 8.367 2.625 -8.187 1.00 80.88 93 HIS A O 1
ATOM 754 N N . ILE A 1 94 ? 10.124 1.473 -9.025 1.00 86.12 94 ILE A N 1
ATOM 755 C CA . ILE A 1 94 ? 9.967 0.265 -8.208 1.00 86.12 94 ILE A CA 1
ATOM 756 C C . ILE A 1 94 ? 10.696 0.456 -6.883 1.00 86.12 94 ILE A C 1
ATOM 758 O O . ILE A 1 94 ? 10.121 0.171 -5.841 1.00 86.12 94 ILE A O 1
ATOM 762 N N . ASP A 1 95 ? 11.904 1.016 -6.925 1.00 87.12 95 ASP A N 1
ATOM 763 C CA . ASP A 1 95 ? 12.741 1.271 -5.750 1.00 87.12 95 ASP A CA 1
ATOM 764 C C . ASP A 1 95 ? 12.029 2.120 -4.685 1.00 87.12 95 ASP A C 1
ATOM 766 O O . ASP A 1 95 ? 11.903 1.732 -3.527 1.00 87.12 95 ASP A O 1
ATOM 770 N N . VAL A 1 96 ? 11.428 3.238 -5.103 1.00 90.06 96 VAL A N 1
ATOM 771 C CA . VAL A 1 96 ? 10.680 4.124 -4.196 1.00 90.06 96 VAL A CA 1
ATOM 772 C C . VAL A 1 96 ? 9.472 3.415 -3.571 1.00 90.06 96 VAL A C 1
ATOM 774 O O . VAL A 1 96 ? 9.206 3.577 -2.382 1.00 90.06 96 VAL A O 1
ATOM 777 N N . ARG A 1 97 ? 8.735 2.607 -4.349 1.00 90.69 97 ARG A N 1
ATOM 778 C CA . ARG A 1 97 ? 7.613 1.807 -3.821 1.00 90.69 97 ARG A CA 1
ATOM 779 C C . ARG A 1 97 ? 8.100 0.722 -2.872 1.00 90.69 97 ARG A C 1
ATOM 781 O O . ARG A 1 97 ? 7.401 0.391 -1.919 1.00 90.69 97 ARG A O 1
ATOM 788 N N . TYR A 1 98 ? 9.275 0.168 -3.149 1.00 88.38 98 TYR A N 1
ATOM 789 C CA . TYR A 1 98 ? 9.907 -0.838 -2.319 1.00 88.38 98 TYR A CA 1
ATOM 790 C C . TYR A 1 98 ? 10.229 -0.293 -0.932 1.00 88.38 98 TYR A C 1
ATOM 792 O O . TYR A 1 98 ? 9.720 -0.827 0.053 1.00 88.38 98 TYR A O 1
ATOM 800 N N . HIS A 1 99 ? 10.960 0.819 -0.872 1.00 89.19 99 HIS A N 1
ATOM 801 C CA . HIS A 1 99 ? 11.272 1.488 0.386 1.00 89.19 99 HIS A CA 1
ATOM 802 C C . HIS A 1 99 ? 10.006 1.871 1.156 1.00 89.19 99 HIS A C 1
ATOM 804 O O . HIS A 1 99 ? 9.859 1.483 2.310 1.00 89.19 99 HIS A O 1
ATOM 810 N N . TRP A 1 100 ? 9.035 2.504 0.490 1.00 92.31 100 TRP A N 1
ATOM 811 C CA . TRP A 1 100 ? 7.790 2.907 1.144 1.00 92.31 100 TRP A CA 1
ATOM 812 C C . TRP A 1 100 ? 7.009 1.732 1.758 1.00 92.31 100 TRP A C 1
ATOM 814 O O . TRP A 1 100 ? 6.585 1.821 2.908 1.00 92.31 100 TRP A O 1
ATOM 824 N N . MET A 1 101 ? 6.805 0.630 1.019 1.00 90.44 101 MET A N 1
ATOM 825 C CA . MET A 1 101 ? 6.064 -0.524 1.555 1.00 90.44 101 MET A CA 1
ATOM 826 C C . MET A 1 101 ? 6.803 -1.172 2.720 1.00 90.44 101 MET A C 1
ATOM 828 O O . MET A 1 101 ? 6.170 -1.599 3.681 1.00 90.44 101 MET A O 1
ATOM 832 N N . ARG A 1 102 ? 8.131 -1.261 2.627 1.00 89.75 102 ARG A N 1
ATOM 833 C CA . ARG A 1 102 ? 8.953 -1.858 3.672 1.00 89.75 102 ARG A CA 1
ATOM 834 C C . ARG A 1 102 ? 8.904 -1.038 4.956 1.00 89.75 102 ARG A C 1
ATOM 836 O O . ARG A 1 102 ? 8.709 -1.616 6.019 1.00 89.75 102 ARG A O 1
ATOM 843 N N . ASP A 1 103 ? 9.028 0.280 4.851 1.00 92.06 103 ASP A N 1
ATOM 844 C CA . ASP A 1 103 ? 8.925 1.180 6.000 1.00 92.06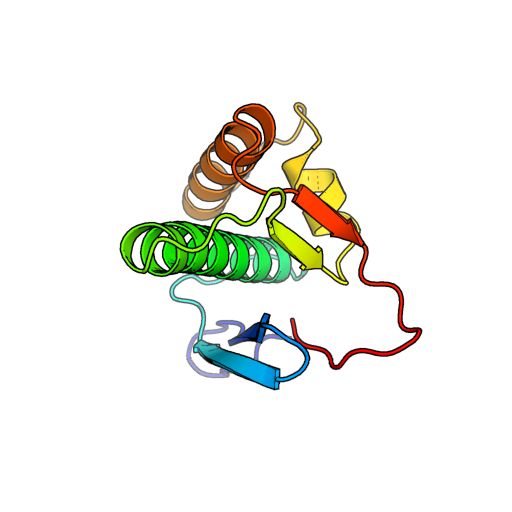 103 ASP A CA 1
ATOM 845 C C . ASP A 1 103 ? 7.527 1.088 6.627 1.00 92.06 103 ASP A C 1
ATOM 847 O O . ASP A 1 103 ? 7.401 0.869 7.826 1.00 92.06 103 ASP A O 1
ATOM 851 N N . ALA A 1 104 ? 6.471 1.102 5.807 1.00 91.50 104 ALA A N 1
ATOM 852 C CA . ALA A 1 104 ? 5.098 0.973 6.292 1.00 91.50 104 ALA A CA 1
ATOM 853 C C . ALA A 1 104 ? 4.813 -0.368 7.001 1.00 91.50 104 ALA A C 1
ATOM 855 O O . ALA A 1 104 ? 4.038 -0.401 7.960 1.00 91.50 104 ALA A O 1
ATOM 856 N N . LEU A 1 105 ? 5.430 -1.463 6.544 1.00 89.50 105 LEU A N 1
ATOM 857 C CA . LEU A 1 105 ? 5.355 -2.768 7.205 1.00 89.50 105 LEU A CA 1
ATOM 858 C C . LEU A 1 105 ? 6.138 -2.786 8.523 1.00 89.50 105 LEU A C 1
ATOM 860 O O . LEU A 1 105 ? 5.633 -3.309 9.511 1.00 89.50 105 LEU A O 1
ATOM 864 N N . ASN A 1 106 ? 7.339 -2.203 8.558 1.00 91.19 106 ASN A N 1
ATOM 865 C CA . ASN A 1 106 ? 8.146 -2.113 9.780 1.00 91.19 106 ASN A CA 1
ATOM 866 C C . ASN A 1 106 ? 7.459 -1.261 10.860 1.00 91.19 106 ASN A C 1
ATOM 868 O O . ASN A 1 106 ? 7.520 -1.594 12.042 1.00 91.19 106 ASN A O 1
ATOM 872 N N . ASP A 1 107 ? 6.757 -0.207 10.444 1.00 91.81 107 ASP A N 1
ATOM 873 C CA . ASP A 1 107 ? 5.963 0.667 11.311 1.00 91.81 107 ASP A CA 1
ATOM 874 C C . ASP A 1 107 ? 4.627 0.030 11.746 1.00 91.81 107 ASP A C 1
ATOM 876 O O . ASP A 1 107 ? 3.836 0.660 12.450 1.00 91.81 107 ASP A O 1
ATOM 880 N N . ASN A 1 108 ? 4.348 -1.215 11.334 1.00 89.12 108 ASN A N 1
ATOM 881 C CA . ASN A 1 108 ? 3.101 -1.940 11.600 1.00 89.12 108 ASN A CA 1
ATOM 882 C C . ASN A 1 108 ? 1.850 -1.139 11.193 1.00 89.12 108 ASN A C 1
ATOM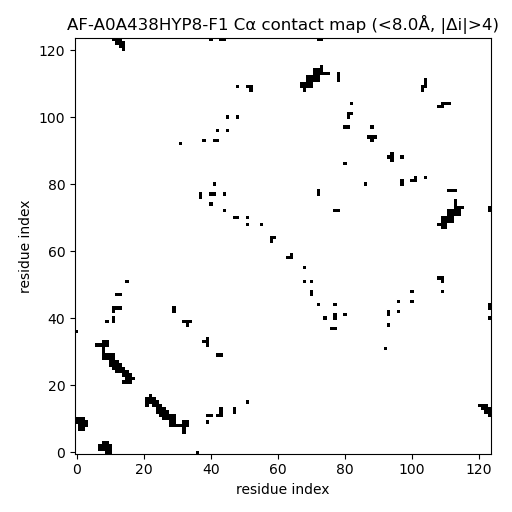 884 O O . ASN A 1 108 ? 0.812 -1.157 11.864 1.00 89.12 108 ASN A O 1
ATOM 888 N N . LEU A 1 109 ? 1.930 -0.391 10.085 1.00 88.44 109 LEU A N 1
ATOM 889 C CA . LEU A 1 109 ? 0.789 0.391 9.607 1.00 88.44 109 LEU A CA 1
ATOM 890 C C . LEU A 1 109 ? -0.335 -0.507 9.082 1.00 88.44 109 LEU A C 1
ATOM 892 O O . LEU A 1 109 ? -1.508 -0.149 9.239 1.00 88.44 109 LEU A O 1
ATOM 896 N N . PHE A 1 110 ? 0.039 -1.645 8.501 1.00 87.69 110 PHE A N 1
ATOM 897 C CA . PHE A 1 110 ? -0.817 -2.717 8.008 1.00 87.69 110 PHE A CA 1
ATOM 898 C C . PHE A 1 110 ? -0.034 -4.035 7.999 1.00 87.69 110 PHE A C 1
ATOM 900 O O . PHE A 1 110 ? 1.197 -4.042 8.049 1.00 87.69 110 PHE A O 1
ATOM 907 N N . GLU A 1 111 ? -0.751 -5.143 7.869 1.00 88.50 111 GLU A N 1
ATOM 908 C CA . GLU A 1 111 ? -0.173 -6.464 7.649 1.00 88.50 111 GLU A CA 1
ATOM 909 C C . GLU A 1 111 ? -0.355 -6.871 6.188 1.00 88.50 111 GLU A C 1
ATOM 911 O O . GLU A 1 111 ? -1.377 -6.580 5.568 1.00 88.50 111 GLU A O 1
ATOM 916 N N . LEU A 1 112 ? 0.656 -7.530 5.620 1.00 87.56 112 LEU A N 1
ATOM 917 C CA . LEU A 1 112 ? 0.591 -8.070 4.265 1.00 87.56 112 LEU A CA 1
ATOM 918 C C . LEU A 1 112 ? 0.634 -9.595 4.322 1.00 87.56 112 LEU A C 1
ATOM 920 O O . LEU A 1 112 ? 1.669 -10.199 4.656 1.00 87.56 112 LEU A O 1
ATOM 924 N N . GLU A 1 113 ? -0.493 -10.196 3.956 1.00 86.38 113 GLU A N 1
ATOM 925 C CA . GLU A 1 113 ? -0.724 -11.631 4.018 1.00 86.38 113 GLU A CA 1
ATOM 926 C C . GLU A 1 113 ? -1.014 -12.233 2.649 1.00 86.38 113 GLU A C 1
ATOM 928 O O . GLU A 1 113 ? -1.454 -11.574 1.703 1.00 86.38 113 GLU A O 1
ATOM 933 N N . ARG A 1 114 ? -0.751 -13.538 2.550 1.00 81.12 114 ARG A N 1
ATOM 934 C CA . ARG A 1 114 ? -1.101 -14.303 1.362 1.00 81.12 114 ARG A CA 1
ATOM 935 C C . ARG A 1 114 ? -2.609 -14.477 1.321 1.00 81.12 114 ARG A C 1
ATOM 937 O O . ARG A 1 114 ? -3.203 -14.961 2.278 1.00 81.12 114 ARG A O 1
ATOM 944 N N . TYR A 1 115 ? -3.199 -14.167 0.178 1.00 71.19 115 TYR A N 1
ATOM 945 C CA . TYR A 1 115 ? -4.580 -14.518 -0.084 1.00 71.19 115 TYR A CA 1
ATOM 946 C C . TYR A 1 115 ? -4.740 -16.051 -0.134 1.00 71.19 115 TYR A C 1
ATOM 948 O O . TYR A 1 115 ? -4.097 -16.726 -0.946 1.00 71.19 115 TYR A O 1
ATOM 956 N N . ILE A 1 116 ? -5.578 -16.607 0.747 1.00 55.91 116 ILE A N 1
ATOM 957 C CA . ILE A 1 116 ? -5.956 -18.027 0.751 1.00 55.91 116 ILE A CA 1
ATOM 958 C C . ILE A 1 116 ? -7.454 -18.096 0.422 1.00 55.91 116 ILE A C 1
ATOM 960 O O . ILE A 1 116 ? -8.264 -17.546 1.170 1.00 55.91 116 ILE A O 1
ATOM 964 N N . PRO A 1 117 ? -7.851 -18.741 -0.688 1.00 44.88 117 PRO A N 1
ATOM 965 C CA . PRO A 1 117 ? -9.238 -18.768 -1.117 1.00 44.88 117 PRO A CA 1
ATOM 966 C C . PRO A 1 117 ? -10.007 -19.760 -0.250 1.00 44.88 117 PRO A C 1
ATOM 968 O O . PRO A 1 117 ? -10.001 -20.958 -0.519 1.00 44.88 117 PRO A O 1
ATOM 971 N N . ILE A 1 118 ? -10.653 -19.274 0.808 1.00 33.66 118 ILE A N 1
ATOM 972 C CA . ILE A 1 118 ? -11.678 -20.063 1.503 1.00 33.66 118 ILE A CA 1
ATOM 973 C C . ILE A 1 118 ? -13.030 -19.333 1.506 1.00 33.66 118 ILE A C 1
ATOM 975 O O . ILE A 1 118 ? -14.049 -20.011 1.480 1.00 33.66 118 ILE A O 1
ATOM 979 N N . THR A 1 119 ? -13.090 -17.993 1.396 1.00 33.84 119 THR A N 1
ATOM 980 C CA . THR A 1 119 ? -14.396 -17.285 1.431 1.00 33.84 119 THR A CA 1
ATOM 981 C C . THR A 1 119 ? -14.488 -15.865 0.835 1.00 33.84 119 THR A C 1
ATOM 983 O O . THR A 1 119 ? -15.577 -15.300 0.890 1.00 33.84 119 THR A O 1
ATOM 986 N N . MET A 1 120 ? -13.450 -15.247 0.250 1.00 30.25 120 MET A N 1
ATOM 987 C CA . MET A 1 120 ? -13.557 -13.852 -0.248 1.00 30.25 120 MET A CA 1
ATOM 988 C C . MET A 1 120 ? -13.236 -13.703 -1.743 1.00 30.25 120 MET A C 1
ATOM 990 O O . MET A 1 120 ? -12.747 -14.622 -2.384 1.00 30.25 120 MET A O 1
ATOM 994 N N . ALA A 1 121 ? -13.634 -12.589 -2.354 1.00 31.67 121 ALA A N 1
ATOM 995 C CA . ALA A 1 121 ? -13.450 -12.344 -3.783 1.00 31.67 121 ALA A CA 1
ATOM 996 C C . ALA A 1 121 ? -12.118 -11.622 -4.070 1.00 31.67 121 ALA A C 1
ATOM 998 O O . ALA A 1 121 ? -11.642 -10.821 -3.271 1.00 31.67 121 ALA A O 1
ATOM 999 N N . GLN A 1 122 ? -11.556 -11.955 -5.233 1.00 38.44 122 GLN A N 1
ATOM 1000 C CA . GLN A 1 122 ? -10.284 -11.532 -5.841 1.00 38.44 122 GLN A CA 1
ATOM 1001 C C . GLN A 1 122 ? -10.143 -10.006 -6.070 1.00 38.44 122 GLN A C 1
ATOM 1003 O O . GLN A 1 122 ? -11.154 -9.320 -6.209 1.00 38.44 122 GLN A O 1
ATOM 1008 N N . ILE A 1 123 ? -8.900 -9.509 -6.235 1.00 41.31 123 ILE A N 1
ATOM 1009 C CA . ILE A 1 123 ? -8.310 -9.019 -7.516 1.00 41.31 123 ILE A CA 1
ATOM 1010 C C . ILE A 1 123 ? -6.851 -8.535 -7.303 1.00 41.31 123 ILE A C 1
ATOM 1012 O O . ILE A 1 123 ? -6.572 -7.836 -6.329 1.00 41.31 123 ILE A O 1
ATOM 1016 N N . CYS A 1 124 ? -5.983 -8.872 -8.271 1.00 41.59 124 CYS A N 1
ATOM 1017 C CA . CYS A 1 124 ? -4.730 -8.198 -8.642 1.00 41.59 124 CYS A CA 1
ATOM 1018 C C . CYS A 1 124 ? -4.953 -7.408 -9.948 1.00 41.59 124 CYS A C 1
ATOM 1020 O O . CYS A 1 124 ? -5.629 -7.971 -10.845 1.00 41.59 124 CYS A O 1
#

Nearest PDB structures (foldseek):
  5dmr-assembly1_A  TM=6.143E-01  e=7.589E-02  Moloney murine leukemia virus isolate Shinnick
  1p4s-assembly1_A  TM=3.524E-01  e=2.561E+00  Mycobacterium tuberculosis

Sequence (124 aa):
MAMDVDNRRSTSGYLMTFSGGVISWQSRLQKCVALSTRETEYIATAEACKESLWMKRFIHELEFKQQCYVVYCDNQSAIHLSKNSTFHARSKHIDVRYHWMRDALNDNLFELERYIPITMAQIC

Organism: Vitis vinifera (NCBI:txid29760)

Secondary structure (DSSP, 8-state):
-B--TTT-PBEEEEEEEETTEEEEEEEEE-SS--SSHHHHHHHHHHHHHHHHHHHHHHHHHTT---S--EEEES-HHHHHHHH-TT---SSHHHHHHHHHHHHHHHTTSSEEEE---SS-----

Radius of gyration: 14.69 Å; Cα contacts (8 Å, |Δi|>4): 159; chains: 1; bounding box: 38×30×44 Å

pLDDT: mean 80.15, std 14.79, range [30.25, 92.31]

Foldseek 3Di:
DQPDPVASWDWAKDWDDDPNHTDDIDIGTDPDHDPDPLLNLLSNQLVQVVVQLVVVVVCVVVVDDDPAGEDEGQDPSSVCQLQDPPDDDPDPVSVVSSVVSNVCVVVRSHHYYYDDPDPDDDDD

Solvent-accessible surface area (backbone atoms only — not comparable to full-atom values): 7532 Å² total; per-residue (Å²): 118,66,77,36,93,90,69,54,24,31,62,28,28,35,65,40,70,54,100,92,39,82,75,50,72,51,77,43,73,44,94,58,68,51,95,42,72,65,50,43,50,35,51,24,51,53,53,45,51,50,51,52,52,50,49,53,51,53,40,46,76,70,72,49,88,74,94,78,48,78,46,71,37,79,51,62,66,38,56,50,52,50,74,47,89,83,73,77,64,94,43,70,80,53,38,56,52,45,53,52,50,31,52,40,46,76,69,60,71,40,46,84,44,75,55,72,92,81,85,75,85,80,60,102